Protein AF-A0A5K1AFD9-F1 (afdb_monomer_lite)

Foldseek 3Di:
DPDDDDDDDDFDWDQDPNFIAGPPDPPGPTDDDDDDPD

Secondary structure (DSSP, 8-state):
------------EEEETTEEEESS-S--PPP-------

Sequence (38 aa):
HEERAFLLKFSAMEIYNEAVRDLLSTDSTPLRLLDDPE

Organism: NCBI:txid210225

InterPro domains:
  IP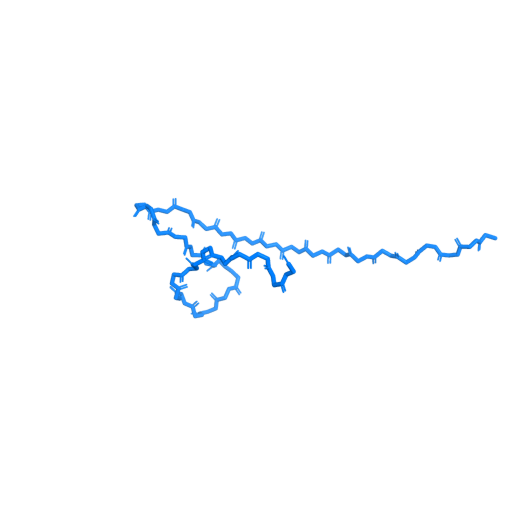R001752 Kinesin motor domain [PS50067] (1-38)
  IPR027417 P-loop containing nucleoside triphosphate hydrolase [SSF52540] (2-37)
  IPR027640 Kinesin-like protein [PTHR47968] (2-38)
  IPR036961 Kinesin motor domain superfamily [G3DSA:3.40.850.10] (1-38)

Structure (mmCIF, N/CA/C/O backbone):
data_AF-A0A5K1AFD9-F1
#
_entry.id   AF-A0A5K1AFD9-F1
#
loop_
_atom_site.group_PDB
_atom_site.id
_atom_site.type_symbol
_atom_site.label_atom_id
_atom_site.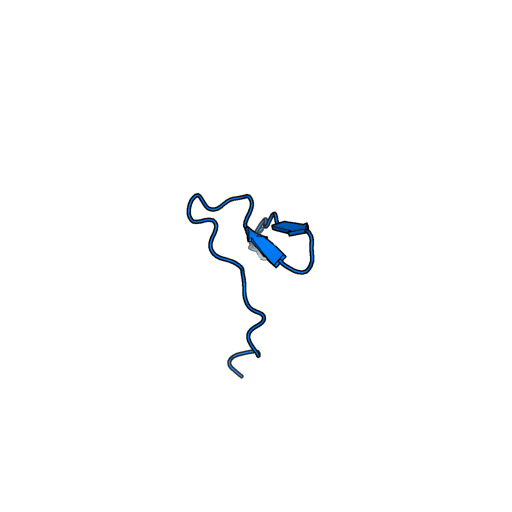label_alt_id
_atom_site.label_comp_id
_atom_site.label_asym_id
_atom_site.label_entity_id
_atom_site.label_seq_id
_atom_site.pdbx_PDB_ins_code
_atom_site.Cartn_x
_atom_site.Cartn_y
_atom_site.Cartn_z
_atom_site.occupancy
_atom_site.B_iso_or_equiv
_atom_site.auth_seq_id
_atom_site.auth_comp_id
_atom_site.auth_asym_id
_atom_site.auth_atom_id
_atom_site.pdbx_PDB_model_num
ATOM 1 N N . HIS A 1 1 ? 24.673 5.751 -25.401 1.00 62.38 1 HIS A N 1
ATOM 2 C CA . HIS A 1 1 ? 24.020 5.850 -24.085 1.00 62.38 1 HIS A CA 1
ATOM 3 C C . HIS A 1 1 ? 22.830 4.915 -24.123 1.00 62.38 1 HIS A C 1
ATOM 5 O O . HIS A 1 1 ? 21.908 5.199 -24.870 1.00 62.38 1 HIS A O 1
ATOM 11 N N . GLU A 1 2 ? 22.886 3.771 -23.439 1.00 67.31 2 GLU A N 1
ATOM 12 C CA . GLU A 1 2 ? 21.686 2.940 -23.272 1.00 67.31 2 GLU A CA 1
ATOM 13 C C . GLU A 1 2 ? 20.688 3.722 -22.411 1.00 67.31 2 GLU A C 1
ATOM 15 O O . GLU A 1 2 ? 21.002 4.104 -21.279 1.00 67.31 2 GLU A O 1
ATOM 20 N N . GLU A 1 3 ? 19.529 4.044 -22.981 1.00 80.31 3 GLU A N 1
ATOM 21 C CA . GLU A 1 3 ? 18.452 4.736 -22.279 1.00 80.31 3 GLU A CA 1
ATOM 22 C C . GLU A 1 3 ? 17.887 3.806 -21.204 1.00 80.31 3 GLU A C 1
ATOM 24 O O . GLU A 1 3 ? 17.301 2.764 -21.493 1.00 80.31 3 GLU A O 1
ATOM 29 N N . ARG A 1 4 ? 18.101 4.155 -19.935 1.00 85.19 4 ARG A N 1
ATOM 30 C CA . ARG A 1 4 ? 17.543 3.394 -18.817 1.00 85.19 4 ARG A CA 1
ATOM 31 C C . ARG A 1 4 ? 16.054 3.704 -18.692 1.00 85.19 4 ARG A C 1
ATOM 33 O O . ARG A 1 4 ? 15.681 4.866 -18.544 1.00 85.19 4 ARG A O 1
ATOM 40 N N . ALA A 1 5 ? 15.226 2.664 -18.680 1.00 88.81 5 ALA A N 1
ATOM 41 C CA . ALA A 1 5 ? 13.810 2.768 -18.351 1.00 88.81 5 ALA A CA 1
ATOM 42 C C . ALA A 1 5 ? 13.609 2.562 -16.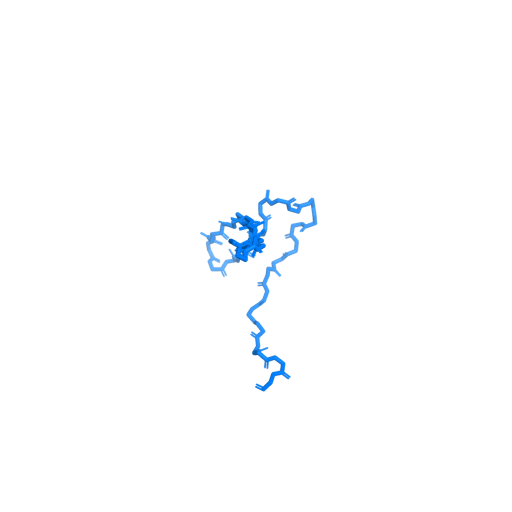843 1.00 88.81 5 ALA A C 1
ATOM 44 O O . ALA A 1 5 ? 14.079 1.576 -16.277 1.00 88.81 5 ALA A O 1
ATOM 45 N N . PHE A 1 6 ? 12.898 3.485 -16.196 1.00 91.50 6 PHE A N 1
ATOM 46 C CA . PHE A 1 6 ? 12.568 3.405 -14.774 1.00 91.50 6 PHE A CA 1
ATOM 47 C C . PHE A 1 6 ? 11.056 3.335 -14.591 1.00 91.50 6 PHE A C 1
ATOM 49 O O . PHE A 1 6 ? 10.313 4.063 -15.247 1.00 91.50 6 PHE A O 1
ATOM 56 N N . LEU A 1 7 ? 10.612 2.491 -13.661 1.00 93.94 7 LEU A N 1
ATOM 57 C CA . LEU A 1 7 ? 9.225 2.425 -13.220 1.00 93.94 7 LEU A CA 1
ATOM 58 C C . LEU A 1 7 ? 9.151 2.854 -11.758 1.00 93.94 7 LEU A C 1
ATOM 60 O O . LEU A 1 7 ? 9.804 2.258 -10.905 1.00 93.94 7 LEU A O 1
ATOM 64 N N . LEU A 1 8 ? 8.337 3.869 -11.477 1.00 94.88 8 LEU A N 1
ATOM 65 C CA . LEU A 1 8 ? 8.061 4.328 -10.122 1.00 94.88 8 LEU A CA 1
ATOM 66 C C . LEU A 1 8 ? 6.626 3.961 -9.748 1.00 94.88 8 LEU A C 1
ATOM 68 O O . LEU A 1 8 ? 5.697 4.209 -10.515 1.00 94.88 8 LEU A O 1
ATOM 72 N N . LYS A 1 9 ? 6.454 3.366 -8.569 1.00 95.31 9 LYS A N 1
ATOM 73 C CA . LYS A 1 9 ? 5.153 2.999 -8.005 1.00 95.31 9 LYS A CA 1
ATOM 74 C C . LYS A 1 9 ? 5.045 3.582 -6.601 1.00 95.31 9 LYS A C 1
ATOM 76 O O . LYS A 1 9 ? 6.019 3.550 -5.855 1.00 95.31 9 LYS A O 1
ATOM 81 N N . PHE A 1 10 ? 3.866 4.089 -6.260 1.00 95.44 10 PHE A N 1
ATOM 82 C CA . PHE A 1 10 ? 3.546 4.602 -4.931 1.00 95.44 10 PHE A CA 1
ATOM 83 C C . PHE A 1 10 ? 2.432 3.764 -4.316 1.00 95.44 10 PHE A C 1
ATOM 85 O O . PHE A 1 10 ? 1.506 3.358 -5.017 1.00 95.44 10 P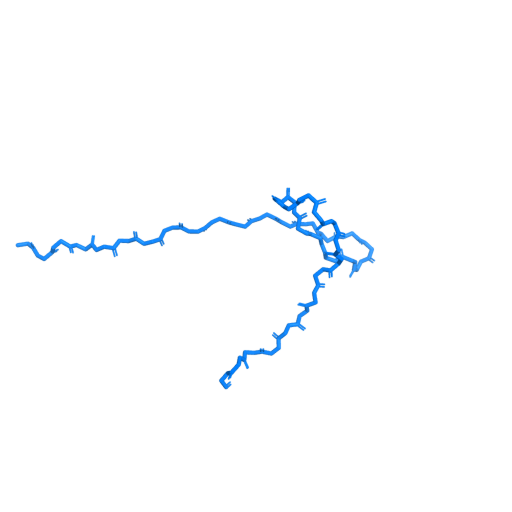HE A O 1
ATOM 92 N N . SER A 1 11 ? 2.516 3.575 -3.005 1.00 94.25 11 SER A N 1
ATOM 93 C CA . SER A 1 11 ? 1.480 2.955 -2.183 1.00 94.25 11 SER A CA 1
ATOM 94 C C . SER A 1 11 ? 1.302 3.794 -0.922 1.00 94.25 11 SER A C 1
ATOM 96 O O . SER A 1 11 ? 2.274 4.363 -0.421 1.00 94.25 11 SER A O 1
ATOM 98 N N . ALA A 1 12 ? 0.082 3.859 -0.395 1.00 95.25 12 ALA A N 1
ATOM 99 C CA . ALA A 1 12 ? -0.198 4.450 0.909 1.00 95.25 12 ALA A CA 1
ATOM 100 C C . ALA A 1 12 ? -1.156 3.534 1.672 1.00 95.25 12 ALA A C 1
ATOM 102 O O . ALA A 1 12 ? -2.166 3.097 1.126 1.00 95.25 12 ALA A O 1
ATOM 103 N N . MET A 1 13 ? -0.823 3.228 2.924 1.00 94.81 13 MET A N 1
ATOM 104 C CA . MET A 1 13 ? -1.621 2.355 3.781 1.00 94.81 13 MET A CA 1
ATOM 105 C C . MET A 1 13 ? -1.602 2.850 5.225 1.00 94.81 13 MET A C 1
ATOM 107 O O . MET A 1 13 ? -0.635 3.485 5.650 1.0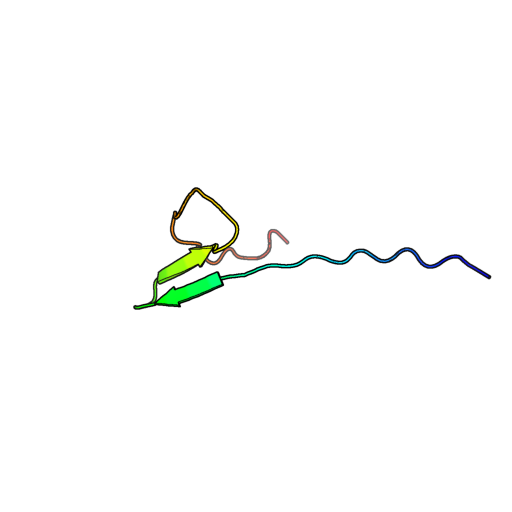0 94.81 13 MET A O 1
ATOM 111 N N . GLU A 1 14 ? -2.652 2.528 5.975 1.00 94.69 14 GLU A N 1
ATOM 112 C CA . GLU A 1 14 ? -2.702 2.713 7.426 1.00 94.69 14 GLU A CA 1
ATOM 113 C C . GLU A 1 14 ? -2.690 1.368 8.156 1.00 94.69 14 GLU A C 1
ATOM 115 O O . GLU A 1 14 ? -3.180 0.360 7.641 1.00 94.69 14 GLU A O 1
ATOM 120 N N . ILE A 1 15 ? -2.151 1.375 9.378 1.00 95.19 15 ILE A N 1
ATOM 121 C CA . ILE A 1 15 ? -2.262 0.271 10.330 1.00 95.19 15 ILE A CA 1
ATOM 122 C C . ILE A 1 15 ? -2.930 0.826 11.580 1.00 95.19 15 ILE A C 1
ATOM 124 O O . ILE A 1 15 ? -2.339 1.620 12.315 1.00 95.19 15 ILE A O 1
ATOM 128 N N . TYR A 1 16 ? -4.167 0.406 11.817 1.00 93.94 16 TYR A N 1
ATOM 129 C CA . TYR A 1 16 ? -4.940 0.812 12.981 1.00 93.94 16 TYR A CA 1
ATOM 130 C C . TYR A 1 16 ? -5.614 -0.404 13.597 1.00 93.94 16 TYR A C 1
ATOM 132 O O . TYR A 1 16 ? -6.363 -1.109 12.925 1.00 93.94 16 TYR A O 1
ATOM 140 N N . ASN A 1 17 ? -5.355 -0.643 14.884 1.00 94.75 17 ASN A N 1
ATOM 141 C CA . ASN A 1 17 ? -5.892 -1.793 15.614 1.00 94.75 17 ASN A CA 1
ATOM 142 C C . ASN A 1 17 ? -5.673 -3.122 14.861 1.00 94.75 17 ASN A C 1
ATOM 144 O O . ASN A 1 17 ? -6.609 -3.891 14.655 1.00 94.75 17 ASN A O 1
ATOM 148 N N . GLU A 1 18 ? -4.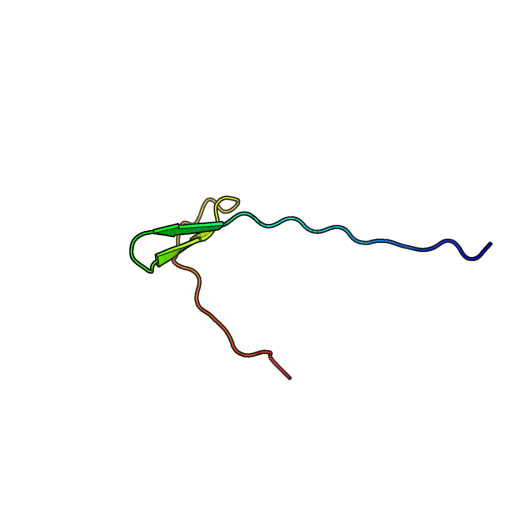443 -3.319 14.377 1.00 91.88 18 GLU A N 1
ATOM 149 C CA . GLU A 1 18 ? -4.006 -4.497 13.608 1.00 91.88 18 GLU A CA 1
ATOM 150 C C . GLU A 1 18 ? -4.706 -4.694 12.249 1.00 91.88 18 GLU A C 1
ATOM 152 O O . GLU A 1 18 ? -4.398 -5.638 11.525 1.00 91.88 18 GLU A O 1
ATOM 157 N N . ALA A 1 19 ? -5.593 -3.781 11.843 1.00 90.88 19 ALA A N 1
ATOM 158 C CA . ALA A 1 19 ? -6.163 -3.759 10.506 1.00 90.88 19 ALA A CA 1
ATOM 159 C C . ALA A 1 19 ? -5.275 -2.941 9.563 1.00 90.88 19 ALA A C 1
ATOM 161 O O . ALA A 1 19 ? -4.982 -1.773 9.827 1.00 90.88 19 ALA A O 1
ATOM 162 N N . VAL A 1 20 ? -4.889 -3.553 8.443 1.00 94.44 20 VAL A N 1
ATOM 163 C CA . VAL A 1 20 ? -4.167 -2.891 7.351 1.00 94.44 20 VAL A CA 1
ATOM 164 C C . VAL A 1 20 ? -5.178 -2.438 6.301 1.00 94.44 20 VAL A C 1
ATOM 166 O O . VAL A 1 20 ? -5.981 -3.250 5.835 1.00 94.44 20 VAL A O 1
ATOM 169 N N . ARG A 1 21 ? -5.156 -1.159 5.918 1.00 93.06 21 ARG A N 1
ATOM 170 C CA . ARG A 1 21 ? -6.069 -0.601 4.905 1.00 93.06 21 ARG A CA 1
ATOM 171 C C . ARG A 1 21 ? -5.322 0.187 3.845 1.00 93.06 21 ARG A C 1
ATOM 173 O O . ARG A 1 21 ? -4.381 0.910 4.159 1.00 93.06 21 ARG A O 1
ATOM 180 N N . ASP A 1 22 ? -5.784 0.061 2.608 1.00 93.94 22 ASP A N 1
ATOM 181 C CA . ASP A 1 22 ? -5.327 0.867 1.479 1.00 93.94 22 ASP A CA 1
ATOM 182 C C . ASP A 1 22 ? -5.937 2.279 1.562 1.00 93.94 22 ASP A C 1
ATOM 184 O O . ASP A 1 22 ? -7.148 2.422 1.730 1.00 93.94 22 ASP A O 1
ATOM 188 N N . LEU A 1 23 ? -5.096 3.314 1.472 1.00 93.62 23 LEU A N 1
ATOM 189 C CA . LEU A 1 23 ? -5.512 4.723 1.503 1.00 93.62 23 LEU A CA 1
ATOM 190 C C . LEU A 1 23 ? -5.734 5.324 0.106 1.00 93.62 23 LEU A C 1
ATOM 192 O O . LEU A 1 23 ? -6.191 6.461 -0.005 1.00 93.62 23 LEU A O 1
ATOM 196 N N . LEU A 1 24 ? -5.376 4.600 -0.956 1.00 93.31 24 LEU A N 1
ATOM 197 C CA . LEU A 1 24 ? -5.521 5.012 -2.354 1.00 93.31 24 LEU A CA 1
ATOM 198 C C . LEU A 1 24 ? -6.688 4.298 -3.059 1.00 93.31 24 LEU A C 1
ATOM 200 O O . LEU A 1 24 ? -7.075 4.708 -4.154 1.00 93.31 24 LEU A O 1
ATOM 204 N N . SER A 1 25 ? -7.261 3.265 -2.436 1.00 88.75 25 SER A N 1
ATOM 205 C CA . SER A 1 25 ? -8.460 2.557 -2.897 1.00 88.75 25 SER A CA 1
ATOM 206 C C . SER A 1 25 ? -9.735 3.102 -2.242 1.00 88.75 25 SER A C 1
ATOM 208 O O . SER A 1 25 ? -9.756 3.429 -1.057 1.00 88.75 25 SER A O 1
ATOM 210 N N . THR A 1 26 ? -10.834 3.155 -3.000 1.00 82.81 26 THR A N 1
ATOM 211 C CA . THR A 1 26 ? -12.180 3.433 -2.461 1.00 82.81 26 THR A CA 1
ATOM 212 C C . THR A 1 26 ? -12.793 2.224 -1.754 1.00 82.81 26 THR A C 1
ATOM 214 O O . THR A 1 26 ? -13.662 2.387 -0.897 1.00 82.81 26 THR A O 1
ATOM 217 N N . ASP A 1 27 ? -12.326 1.020 -2.087 1.00 79.38 27 ASP A N 1
ATOM 218 C CA . ASP A 1 27 ? -12.747 -0.223 -1.453 1.00 79.38 27 ASP A CA 1
ATOM 219 C C . ASP A 1 27 ? -11.868 -0.453 -0.222 1.00 79.38 27 ASP A C 1
ATOM 221 O O . ASP A 1 27 ? -10.718 -0.880 -0.312 1.00 79.38 27 ASP A O 1
ATOM 225 N N . SER A 1 28 ? -12.413 -0.133 0.951 1.00 75.44 28 SER A N 1
ATOM 226 C CA . SER A 1 28 ? -11.711 -0.159 2.243 1.00 75.44 28 SER A CA 1
ATOM 227 C C . SER A 1 28 ? -11.585 -1.563 2.849 1.00 75.44 28 SER A C 1
ATOM 229 O O . SER A 1 28 ? -11.514 -1.733 4.072 1.00 75.44 28 SER A O 1
ATOM 231 N N . THR A 1 29 ? -11.576 -2.598 2.008 1.00 85.94 29 THR A N 1
ATOM 232 C CA . THR A 1 29 ? -11.419 -3.976 2.471 1.00 85.94 29 THR A CA 1
ATOM 233 C C . THR A 1 29 ? -10.044 -4.162 3.117 1.00 85.94 29 THR A C 1
ATOM 235 O O . THR A 1 29 ? -9.048 -3.748 2.521 1.00 85.94 29 THR A O 1
ATOM 238 N N . PRO A 1 30 ? -9.957 -4.796 4.303 1.00 91.06 30 PRO A N 1
ATOM 239 C CA . PRO A 1 30 ? -8.677 -5.046 4.952 1.00 91.06 30 PRO A CA 1
ATOM 240 C C . PRO A 1 30 ? -7.724 -5.831 4.050 1.00 91.06 30 PRO A C 1
ATOM 242 O O . PRO A 1 30 ? -8.097 -6.872 3.497 1.00 91.06 30 PRO A O 1
ATOM 245 N N . LEU A 1 31 ? -6.491 -5.341 3.932 1.00 93.31 31 LEU A N 1
ATOM 246 C CA . LEU A 1 31 ? -5.435 -6.024 3.199 1.00 93.31 31 LEU A CA 1
ATOM 247 C C . LEU A 1 31 ? -5.000 -7.273 3.967 1.00 93.31 31 LEU A C 1
ATOM 249 O O . LEU A 1 31 ? -4.963 -7.295 5.199 1.00 93.31 31 LEU A O 1
ATOM 253 N N . ARG A 1 32 ? -4.664 -8.325 3.221 1.00 91.69 32 ARG A N 1
ATOM 254 C CA . ARG A 1 32 ? -4.109 -9.566 3.764 1.00 91.69 32 ARG A CA 1
ATOM 255 C C . ARG A 1 32 ? -2.674 -9.707 3.291 1.00 91.69 32 ARG A C 1
ATOM 257 O O . ARG A 1 32 ? -2.376 -9.390 2.143 1.00 91.69 32 ARG A O 1
ATOM 264 N N . LEU A 1 33 ? -1.815 -10.204 4.173 1.00 90.12 33 LEU A N 1
ATOM 265 C CA . LEU A 1 33 ? -0.501 -10.687 3.775 1.00 90.12 33 LEU A CA 1
ATOM 266 C C . LEU A 1 33 ? -0.700 -11.941 2.925 1.00 90.12 33 LEU A C 1
ATOM 268 O O . LEU A 1 33 ? -1.449 -12.841 3.309 1.00 90.12 33 LEU A O 1
ATOM 272 N N . LEU A 1 34 ? -0.068 -11.945 1.760 1.00 92.44 34 LEU A N 1
ATOM 273 C CA . LEU A 1 34 ? -0.015 -13.080 0.857 1.00 92.44 34 LEU A CA 1
ATOM 274 C C . LEU A 1 34 ? 1.442 -13.519 0.789 1.00 92.44 34 LEU A C 1
ATOM 276 O O . LEU A 1 34 ? 2.331 -12.666 0.778 1.00 92.44 34 LEU A O 1
ATOM 280 N N . ASP A 1 35 ? 1.667 -14.826 0.759 1.00 94.19 35 ASP A N 1
ATOM 281 C CA . ASP A 1 35 ? 2.974 -15.358 0.394 1.00 94.19 35 ASP A CA 1
ATOM 282 C C . ASP A 1 35 ? 3.273 -15.005 -1.068 1.00 94.19 35 ASP A C 1
ATOM 284 O O . ASP A 1 35 ? 2.351 -14.831 -1.880 1.00 94.19 35 ASP A O 1
ATOM 288 N N . ASP A 1 36 ? 4.559 -14.884 -1.398 1.00 93.50 36 ASP A N 1
ATOM 289 C CA . ASP A 1 36 ? 4.961 -14.702 -2.785 1.00 93.50 36 ASP A CA 1
ATOM 290 C C . ASP A 1 36 ? 4.474 -15.904 -3.619 1.00 93.50 36 ASP A C 1
ATOM 292 O O . ASP A 1 36 ? 4.515 -17.046 -3.159 1.00 93.50 36 ASP A O 1
ATOM 296 N N . PRO A 1 37 ? 3.975 -15.674 -4.846 1.00 88.38 37 PRO A N 1
ATOM 297 C CA . PRO A 1 37 ? 3.484 -16.740 -5.716 1.00 88.38 37 PRO A CA 1
ATOM 298 C C . PRO A 1 37 ? 4.592 -17.652 -6.291 1.00 88.38 37 PRO A C 1
ATOM 300 O O . PRO A 1 37 ? 4.275 -18.496 -7.132 1.00 88.38 37 PRO A O 1
ATOM 303 N N . GLU A 1 38 ? 5.852 -17.486 -5.865 1.00 71.00 38 GLU A N 1
ATOM 304 C CA . GLU A 1 38 ? 7.032 -18.295 -6.230 1.00 71.00 38 GLU A CA 1
ATOM 305 C C . GLU A 1 38 ? 7.544 -19.147 -5.060 1.00 71.00 38 GLU A C 1
ATOM 307 O O . GLU A 1 38 ? 7.753 -18.595 -3.957 1.00 71.00 38 GLU A O 1
#

pLDDT: mean 89.13, std 8.12, range [62.38, 95.44]

Radius of gyration: 15.39 Å; chains: 1; bounding box: 37×24×40 Å